Protein AF-T2JKR2-F1 (afdb_monomer_lite)

Sequence (37 aa):
MIKRFINDVVAVVRSSENPKDKAFEAAIVHLSLTEIS

Organism: NCBI:txid1284629

Radius of gyration: 10.18 Å; chains: 1; bounding box: 22×12×26 Å

Secondary structure (DSSP, 8-state):
-HHHHHHHHHHHHHT---HHHHHHHHHHHHHHHHTT-

Foldseek 3Di:
DVVVVLVVLLVVLVPDPDPVSVVVNVVSVVVVVVVVD

pLDDT: mean 79.6, std 9.08, range [49.75, 88.88]

Structure (mmCIF, N/CA/C/O backb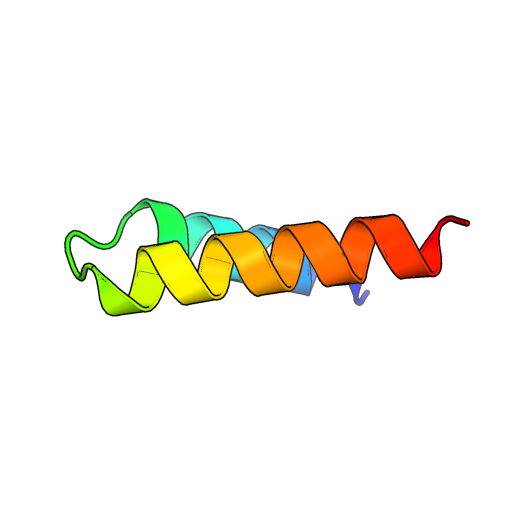one):
data_AF-T2JKR2-F1
#
_entry.id   AF-T2JKR2-F1
#
loop_
_atom_site.group_PDB
_atom_site.id
_atom_site.type_symbol
_atom_site.label_atom_id
_atom_site.label_alt_id
_atom_site.label_comp_id
_atom_site.label_asym_id
_atom_site.label_entity_id
_atom_site.label_seq_id
_atom_site.pdbx_PDB_ins_code
_atom_site.Cartn_x
_atom_site.Cartn_y
_atom_site.Cartn_z
_atom_site.occupancy
_atom_site.B_iso_or_equiv
_atom_site.auth_seq_id
_atom_site.auth_comp_id
_atom_site.auth_asym_id
_atom_site.auth_atom_id
_atom_site.pdbx_PDB_model_num
ATOM 1 N N . MET A 1 1 ? -2.258 -8.196 -15.225 1.00 67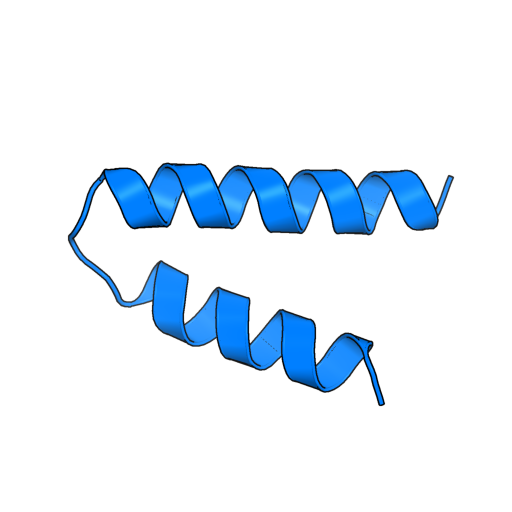.44 1 MET A N 1
ATOM 2 C CA . MET A 1 1 ? -2.981 -8.800 -14.083 1.00 67.44 1 MET A CA 1
ATOM 3 C C . MET A 1 1 ? -2.432 -8.294 -12.744 1.00 67.44 1 MET A C 1
ATOM 5 O O . MET A 1 1 ? -3.204 -7.727 -11.986 1.00 67.44 1 MET A O 1
ATOM 9 N N . ILE A 1 2 ? -1.112 -8.373 -12.508 1.00 77.44 2 ILE A N 1
ATOM 10 C CA . ILE A 1 2 ? -0.462 -8.020 -11.226 1.00 77.44 2 ILE A CA 1
ATOM 11 C C . ILE A 1 2 ? -0.633 -6.549 -10.778 1.00 77.44 2 ILE A C 1
ATOM 13 O O . ILE A 1 2 ? -0.927 -6.294 -9.618 1.00 77.44 2 ILE A O 1
ATOM 17 N N . LYS A 1 3 ? -0.563 -5.568 -11.696 1.00 79.19 3 LYS A N 1
ATOM 18 C CA . LYS A 1 3 ? -0.717 -4.133 -11.357 1.00 79.19 3 LYS A CA 1
ATOM 19 C C . LYS A 1 3 ? -2.073 -3.786 -10.733 1.00 79.19 3 LYS A C 1
ATOM 21 O O . LYS A 1 3 ? -2.156 -2.890 -9.904 1.00 79.19 3 LYS A O 1
ATOM 26 N N . ARG A 1 4 ? -3.137 -4.488 -11.137 1.00 81.50 4 ARG A N 1
ATOM 27 C CA . ARG A 1 4 ? -4.494 -4.257 -10.618 1.00 81.50 4 ARG A CA 1
ATOM 28 C C . ARG A 1 4 ? -4.609 -4.756 -9.177 1.00 81.50 4 ARG A C 1
ATOM 30 O O . ARG A 1 4 ? -5.095 -4.033 -8.325 1.00 81.50 4 ARG A O 1
ATOM 37 N N . PHE A 1 5 ? -4.038 -5.931 -8.916 1.00 83.25 5 PHE A N 1
ATOM 38 C CA . PHE A 1 5 ? -3.927 -6.504 -7.578 1.00 83.25 5 PHE A CA 1
ATOM 39 C C . PHE A 1 5 ? -3.140 -5.597 -6.619 1.00 83.25 5 PHE A C 1
ATOM 41 O O . PHE A 1 5 ? -3.606 -5.329 -5.518 1.00 83.25 5 PHE A O 1
ATOM 48 N N . ILE A 1 6 ? -1.992 -5.064 -7.050 1.00 82.31 6 ILE A N 1
ATOM 49 C CA . ILE A 1 6 ? -1.187 -4.139 -6.232 1.00 82.31 6 ILE A CA 1
ATOM 50 C C . ILE A 1 6 ? -1.989 -2.880 -5.874 1.00 82.31 6 ILE A C 1
ATOM 52 O O . ILE A 1 6 ? -2.002 -2.474 -4.715 1.00 82.31 6 ILE A O 1
ATOM 56 N N . ASN A 1 7 ? -2.706 -2.294 -6.838 1.00 83.50 7 ASN A N 1
ATOM 57 C CA . ASN A 1 7 ? -3.539 -1.116 -6.587 1.00 83.50 7 ASN A CA 1
ATOM 58 C C . ASN A 1 7 ? -4.676 -1.389 -5.591 1.00 83.50 7 ASN A C 1
ATOM 60 O O . ASN A 1 7 ? -4.924 -0.552 -4.724 1.00 83.50 7 ASN A O 1
ATOM 64 N N . ASP A 1 8 ? -5.335 -2.545 -5.684 1.00 85.69 8 ASP A N 1
ATOM 65 C CA . ASP A 1 8 ? -6.414 -2.913 -4.761 1.00 85.69 8 ASP A CA 1
ATOM 66 C C . ASP A 1 8 ? -5.879 -3.106 -3.332 1.00 85.69 8 ASP A C 1
ATOM 68 O O . ASP A 1 8 ? -6.472 -2.612 -2.372 1.00 85.69 8 ASP A O 1
ATOM 72 N N . VAL A 1 9 ? -4.713 -3.745 -3.180 1.00 84.06 9 VAL A N 1
ATOM 73 C CA . VAL A 1 9 ? -4.055 -3.908 -1.873 1.00 84.06 9 VAL A CA 1
ATOM 74 C C . VAL A 1 9 ? -3.656 -2.551 -1.289 1.00 84.06 9 VAL A C 1
ATOM 76 O O . VAL A 1 9 ? -3.960 -2.279 -0.131 1.00 84.06 9 VAL A O 1
ATOM 79 N N . VAL A 1 10 ? -3.051 -1.660 -2.081 1.00 85.06 10 VAL A N 1
ATOM 80 C CA . VAL A 1 10 ? -2.695 -0.302 -1.628 1.00 85.06 10 VAL A CA 1
ATOM 81 C C . VAL A 1 10 ? -3.934 0.484 -1.188 1.00 85.06 10 VAL A C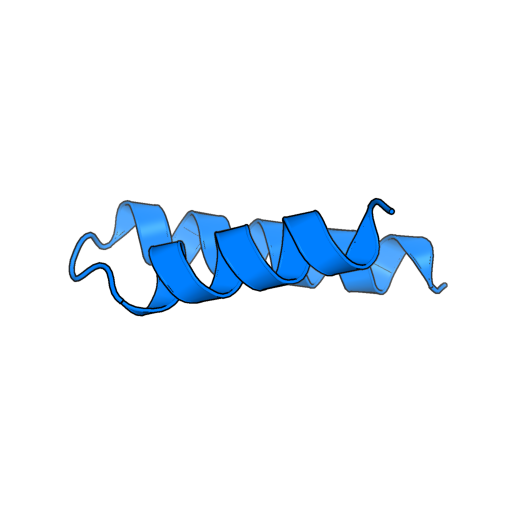 1
ATOM 83 O O . VAL A 1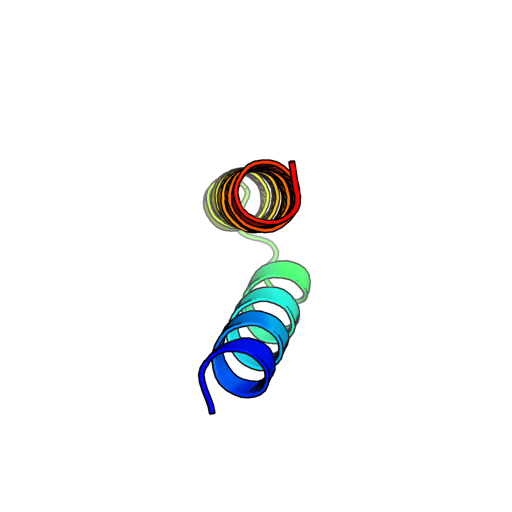 10 ? -3.882 1.184 -0.178 1.00 85.06 10 VAL A O 1
ATOM 86 N N . ALA A 1 11 ? -5.060 0.351 -1.894 1.00 85.62 11 ALA A N 1
ATOM 87 C CA . ALA A 1 11 ? -6.304 1.029 -1.536 1.00 85.62 11 ALA A CA 1
ATOM 88 C C . ALA A 1 11 ? -6.866 0.558 -0.181 1.00 85.62 11 ALA A C 1
ATOM 90 O O . ALA A 1 11 ? -7.260 1.389 0.638 1.00 85.62 11 ALA A O 1
ATOM 91 N N . VAL A 1 12 ? -6.853 -0.754 0.082 1.00 85.94 12 VAL A N 1
ATOM 92 C CA . VAL A 1 12 ? -7.294 -1.326 1.368 1.00 85.94 12 VAL A CA 1
ATOM 93 C C . VAL A 1 12 ? -6.387 -0.864 2.508 1.00 85.94 12 VAL A C 1
ATOM 95 O O . VAL A 1 12 ? -6.865 -0.428 3.553 1.00 85.94 12 VAL A O 1
ATOM 98 N N . VAL A 1 13 ? -5.075 -0.912 2.287 1.00 85.81 13 VAL A N 1
ATOM 99 C CA . VAL A 1 13 ? -4.058 -0.575 3.287 1.00 85.81 13 VAL A CA 1
ATOM 100 C C . VAL A 1 13 ? -4.093 0.919 3.641 1.00 85.81 13 VAL A C 1
ATOM 102 O O . VAL A 1 13 ? -4.005 1.268 4.815 1.00 85.81 13 VAL A O 1
ATOM 105 N N . ARG A 1 14 ? -4.324 1.805 2.660 1.00 81.38 14 ARG A N 1
ATOM 106 C CA . ARG A 1 14 ? -4.515 3.254 2.885 1.00 81.38 14 ARG A CA 1
ATOM 107 C C . ARG A 1 14 ? -5.737 3.596 3.721 1.00 81.38 14 ARG A C 1
ATOM 109 O O . ARG A 1 14 ? -5.728 4.601 4.426 1.00 81.38 14 ARG A O 1
ATOM 116 N N . SER A 1 15 ? -6.795 2.800 3.601 1.00 84.12 15 SER A N 1
ATOM 117 C CA . SER A 1 15 ? -8.026 3.002 4.362 1.00 84.12 15 SER A CA 1
ATOM 118 C C . SER A 1 15 ? -7.924 2.481 5.800 1.00 84.12 15 SER A C 1
ATOM 120 O O . SER A 1 15 ? -8.866 2.665 6.569 1.00 84.12 15 SER A O 1
ATOM 122 N N . SER A 1 16 ? -6.820 1.823 6.162 1.00 83.12 16 SER A N 1
ATOM 123 C CA . SER A 1 16 ? -6.611 1.284 7.499 1.00 83.12 16 SER A CA 1
ATOM 124 C C . SER A 1 16 ? -5.992 2.317 8.441 1.00 83.12 16 SER A C 1
ATOM 126 O O . SER A 1 16 ? -4.997 2.972 8.131 1.00 83.12 16 SER A O 1
ATOM 128 N N . GLU A 1 17 ? -6.555 2.429 9.643 1.00 85.75 17 GLU A N 1
ATOM 129 C CA . GLU A 1 17 ? -6.008 3.254 10.728 1.00 85.75 17 GLU A CA 1
ATOM 130 C C . GLU A 1 17 ? -4.869 2.547 11.483 1.00 85.75 17 GLU A C 1
ATOM 132 O O . GLU A 1 17 ? -4.223 3.137 12.353 1.00 85.75 17 GLU A O 1
ATOM 137 N N . ASN A 1 18 ? -4.587 1.283 11.149 1.00 88.88 18 ASN A N 1
ATOM 138 C CA . ASN A 1 18 ? -3.536 0.511 11.793 1.00 88.88 18 ASN A CA 1
ATOM 139 C C . ASN A 1 18 ? -2.145 1.003 11.340 1.00 88.88 18 ASN A C 1
ATOM 141 O O . ASN A 1 18 ? -1.825 0.976 10.149 1.00 88.88 18 ASN A O 1
ATOM 145 N N . PRO A 1 19 ? -1.255 1.394 12.266 1.00 80.94 19 PRO A N 1
ATOM 146 C CA . PRO A 1 19 ? 0.085 1.863 11.920 1.00 80.94 19 PRO A CA 1
ATOM 147 C C . PRO A 1 19 ? 0.953 0.803 11.218 1.00 80.94 19 PRO A C 1
ATOM 149 O O . PRO A 1 19 ? 1.853 1.167 10.462 1.00 80.94 19 PRO A O 1
ATOM 152 N N . LYS A 1 20 ? 0.683 -0.498 11.416 1.00 84.69 20 LYS A N 1
ATOM 153 C CA . LYS A 1 20 ? 1.377 -1.582 10.693 1.00 84.69 20 LYS A CA 1
ATOM 154 C C . LYS A 1 20 ? 1.027 -1.603 9.205 1.00 84.69 20 LYS A C 1
ATOM 156 O O . LYS A 1 20 ? 1.888 -1.911 8.384 1.00 84.69 20 LYS A O 1
ATOM 161 N N . ASP A 1 21 ? -0.193 -1.205 8.865 1.00 87.31 21 ASP A N 1
ATOM 162 C CA . ASP A 1 21 ? -0.667 -1.178 7.486 1.00 87.31 21 ASP A CA 1
ATOM 163 C C . ASP A 1 21 ? 0.006 -0.024 6.729 1.00 87.31 21 ASP A C 1
ATOM 165 O O . ASP A 1 21 ? 0.486 -0.210 5.616 1.00 87.31 21 ASP A O 1
ATOM 169 N N . LYS A 1 22 ? 0.245 1.122 7.378 1.00 81.81 22 LYS A N 1
ATOM 170 C CA . LYS A 1 22 ? 1.050 2.209 6.782 1.00 81.81 22 LYS A CA 1
ATOM 171 C C . LYS A 1 22 ? 2.484 1.791 6.438 1.00 81.81 22 LYS A C 1
ATOM 173 O O . LYS A 1 22 ? 3.015 2.192 5.404 1.00 81.81 22 LYS A O 1
ATOM 178 N N . ALA A 1 23 ? 3.115 0.976 7.286 1.00 84.44 23 ALA A N 1
ATOM 179 C CA . ALA A 1 23 ? 4.445 0.433 7.002 1.00 84.44 23 ALA A CA 1
ATOM 180 C C . ALA A 1 23 ? 4.419 -0.544 5.812 1.00 84.44 23 ALA A C 1
ATOM 182 O O . ALA A 1 23 ? 5.338 -0.563 4.993 1.00 84.44 23 ALA A O 1
ATOM 183 N N . PHE A 1 24 ? 3.344 -1.321 5.692 1.00 85.25 24 PHE A N 1
ATOM 184 C CA . PHE A 1 24 ? 3.127 -2.239 4.581 1.00 85.25 24 PHE A CA 1
ATOM 185 C C . PHE A 1 24 ? 2.866 -1.505 3.252 1.00 85.25 24 PHE A C 1
ATOM 187 O O . PHE A 1 24 ? 3.427 -1.895 2.229 1.00 85.25 24 PHE A O 1
ATOM 194 N N . GLU A 1 25 ? 2.116 -0.396 3.261 1.00 85.19 25 GLU A N 1
ATOM 195 C CA . GLU A 1 25 ? 1.940 0.472 2.084 1.00 85.19 25 GLU A CA 1
ATOM 196 C C . GLU A 1 25 ? 3.292 0.962 1.551 1.00 85.19 25 GLU A C 1
ATOM 198 O O . GLU A 1 25 ? 3.582 0.833 0.361 1.00 85.19 25 GLU A O 1
ATOM 203 N N . ALA A 1 26 ? 4.142 1.479 2.443 1.00 83.00 26 ALA A N 1
ATOM 204 C CA . ALA A 1 26 ? 5.458 1.989 2.079 1.00 83.00 26 ALA A CA 1
ATOM 205 C C . ALA A 1 26 ? 6.342 0.904 1.439 1.00 83.00 26 ALA A C 1
ATOM 207 O O . ALA A 1 26 ? 7.026 1.173 0.450 1.00 83.00 26 ALA A O 1
ATOM 208 N N . ALA A 1 27 ? 6.286 -0.330 1.951 1.00 84.75 27 ALA A N 1
ATOM 209 C CA . ALA A 1 27 ? 7.015 -1.464 1.388 1.00 84.75 27 ALA A CA 1
ATOM 210 C C . ALA A 1 27 ? 6.517 -1.845 -0.018 1.00 84.75 27 ALA A C 1
ATOM 212 O O . ALA A 1 27 ? 7.331 -2.074 -0.913 1.00 84.75 27 ALA A O 1
ATOM 213 N N . ILE A 1 28 ? 5.197 -1.862 -0.242 1.00 83.44 28 ILE A N 1
ATOM 214 C CA . ILE A 1 28 ? 4.610 -2.161 -1.560 1.00 83.44 28 ILE A CA 1
ATOM 215 C C . ILE A 1 28 ? 4.986 -1.092 -2.588 1.00 83.44 28 ILE A C 1
ATOM 217 O O . ILE A 1 28 ? 5.368 -1.424 -3.715 1.00 83.44 28 ILE A O 1
ATOM 221 N N . VAL A 1 29 ? 4.896 0.186 -2.213 1.00 81.75 29 VAL A N 1
ATOM 222 C CA . VAL A 1 29 ? 5.272 1.300 -3.093 1.00 81.75 29 VAL A CA 1
ATOM 223 C C . VAL A 1 29 ? 6.759 1.228 -3.438 1.00 81.75 29 VAL A C 1
ATOM 225 O O . VAL A 1 29 ? 7.118 1.394 -4.601 1.00 81.75 29 VAL A O 1
ATOM 228 N N . HIS A 1 30 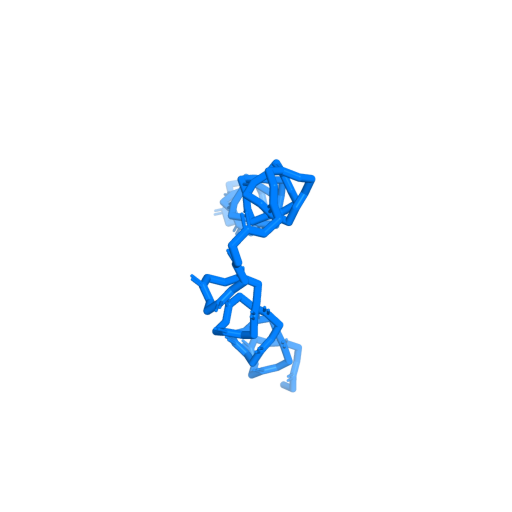? 7.616 0.923 -2.459 1.00 81.56 30 HIS A N 1
ATOM 229 C CA . HIS A 1 30 ? 9.051 0.772 -2.684 1.00 81.56 30 HIS A CA 1
ATOM 230 C C . HIS A 1 30 ? 9.367 -0.368 -3.663 1.00 81.56 30 HIS A C 1
ATOM 232 O O . HIS A 1 30 ? 10.043 -0.134 -4.661 1.00 81.56 30 HIS A O 1
ATOM 238 N N . LEU A 1 31 ? 8.805 -1.563 -3.446 1.00 79.06 31 LEU A N 1
ATOM 239 C CA . LEU A 1 31 ? 8.982 -2.717 -4.340 1.00 79.06 31 LEU A CA 1
ATOM 240 C C . LEU A 1 31 ? 8.504 -2.425 -5.769 1.00 79.06 31 LEU A C 1
ATOM 242 O O . LEU A 1 31 ? 9.183 -2.769 -6.734 1.00 79.06 31 LEU A O 1
ATOM 246 N N . SER A 1 32 ? 7.374 -1.723 -5.900 1.00 73.06 32 SER A N 1
ATOM 247 C CA . SER A 1 32 ? 6.815 -1.341 -7.202 1.00 73.06 32 SER A CA 1
ATOM 248 C C . SER A 1 32 ? 7.707 -0.358 -7.970 1.00 73.06 32 SER A C 1
ATOM 250 O O . SER A 1 32 ? 7.681 -0.355 -9.196 1.00 73.06 32 SER A O 1
ATOM 252 N N . LEU A 1 33 ? 8.478 0.487 -7.274 1.00 67.62 33 LEU A N 1
ATOM 253 C CA . LEU A 1 33 ? 9.447 1.404 -7.887 1.00 67.62 33 LEU A CA 1
ATOM 254 C C . LEU A 1 33 ? 10.751 0.690 -8.264 1.00 67.62 33 LEU A C 1
ATOM 256 O O . LEU A 1 33 ? 11.350 1.023 -9.282 1.00 67.62 33 LEU A O 1
ATOM 260 N N . THR A 1 34 ? 11.173 -0.301 -7.475 1.00 67.50 34 THR A N 1
ATOM 261 C CA . THR A 1 34 ? 12.385 -1.091 -7.737 1.00 67.50 34 THR A CA 1
ATOM 262 C C . THR A 1 34 ? 12.249 -1.985 -8.971 1.00 67.50 34 THR A C 1
ATOM 264 O O . THR A 1 34 ? 13.215 -2.121 -9.709 1.00 67.50 34 THR A O 1
ATOM 267 N N . GLU A 1 35 ? 11.067 -2.544 -9.254 1.00 59.41 35 GLU A N 1
ATOM 268 C CA . GLU A 1 35 ? 10.831 -3.331 -10.482 1.00 59.41 35 GLU A CA 1
ATOM 269 C C . GLU A 1 35 ? 10.813 -2.493 -11.777 1.00 59.41 35 GLU A C 1
ATOM 271 O O . GLU A 1 35 ? 10.842 -3.054 -12.871 1.00 59.41 35 GLU A O 1
ATOM 276 N N . ILE A 1 36 ? 10.723 -1.161 -11.679 1.00 54.62 36 ILE A N 1
ATOM 277 C CA . ILE A 1 36 ? 10.695 -0.249 -12.839 1.00 54.62 36 ILE A CA 1
ATOM 278 C C . ILE A 1 36 ? 12.111 0.259 -13.188 1.00 54.62 36 ILE A C 1
ATOM 280 O O . ILE A 1 36 ? 12.284 0.903 -14.224 1.00 54.62 36 ILE A O 1
ATOM 284 N N . SER A 1 37 ? 13.117 -0.033 -12.353 1.00 49.75 37 SER 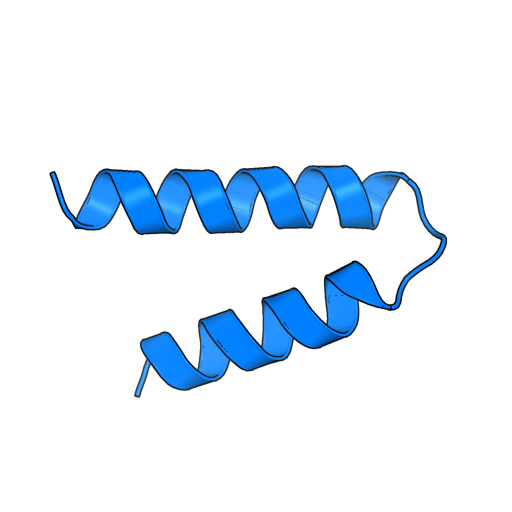A N 1
ATOM 285 C CA . SER A 1 37 ? 14.496 0.448 -12.510 1.00 49.75 37 SER A CA 1
ATOM 286 C C . SER A 1 37 ? 15.449 -0.548 -13.163 1.00 49.75 37 SER A C 1
ATOM 288 O O . SER A 1 37 ? 15.191 -1.769 -13.130 1.00 49.75 37 SER A O 1
#